Protein AF-A0A9R1WU92-F1 (afdb_monomer)

Solvent-accessible surface area (backbone atoms only — not comparable to full-atom values): 10753 Å² total; per-residue (Å²): 135,89,83,82,82,82,79,87,76,84,83,81,82,80,83,82,79,93,74,92,78,94,71,85,84,74,85,78,87,74,82,82,79,71,68,61,61,58,53,52,53,55,54,57,50,54,62,57,56,71,70,64,84,64,95,74,71,58,60,62,73,75,58,29,66,67,54,46,39,58,57,50,54,77,48,55,70,68,60,34,56,55,38,46,72,74,38,77,70,46,22,63,49,55,58,35,45,74,50,29,47,54,52,39,50,64,68,48,70,84,45,95,70,80,64,68,74,76,73,49,86,87,65,54,32,55,56,47,43,52,50,54,54,56,55,71,67,55,92,73,88,53,73,63,67,64,68,75,54,88,86,82,85,82,81,74,82,77,81,81,126

pLDDT: mean 72.83, std 19.93, range [33.97, 95.88]

Organism: Lactuca sativa (NCBI:txid4236)

Radius of gyration: 28.79 Å; Cα contacts (8 Å, |Δi|>4): 58; chains: 1; bounding box: 78×50×80 Å

Foldseek 3Di:
DDDDDDDDDDDPDDDDDDDDDDDDDDDDPPPDDPPPVVVVVVVVVVVVVVVPDDPDDDVCVVVPQPVLLVVLLPDAPVVLVVQCPPDPSSVVNSQDLVSLVVNVCVLCVPDPDDDCVCVDPPDRSVRSVVVSVVVVPDPDDDPCNVVVDDDDDDDDPPPDD

Sequence (161 aa):
MRQNRKQSIVNYGYEPSADEDDGSYEKSETERAVPVEIFRRRNRKKRRLKKNGCNLQDPLVVCGGDIMLMILSFLDAHSVASSLVVSCRWRRVACSDSIWSEKIKELWADKAHLPRFAQVEGLSKLSAYTLSIQDGKRSRILKEDLWDHVWEFHFKEARVF

Structure (mmCIF, N/CA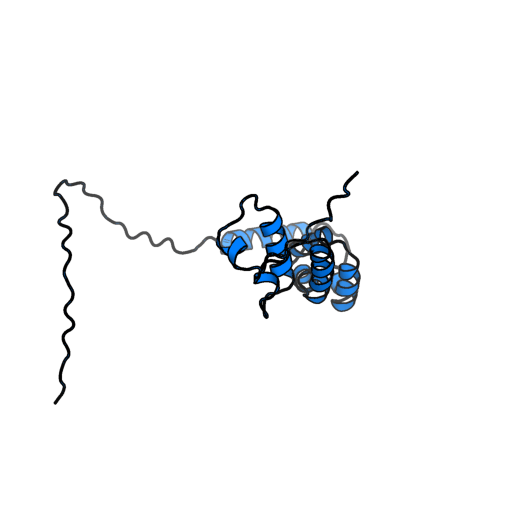/C/O backbone):
data_AF-A0A9R1WU92-F1
#
_entry.id   AF-A0A9R1WU92-F1
#
loop_
_atom_site.group_PDB
_atom_site.id
_atom_site.type_symbol
_atom_site.label_atom_id
_atom_site.label_alt_id
_atom_site.label_comp_id
_atom_site.label_asym_id
_atom_site.label_entity_id
_atom_site.label_seq_id
_atom_site.pdbx_PDB_ins_code
_atom_site.Cartn_x
_atom_site.Cartn_y
_atom_site.Cartn_z
_atom_site.occupancy
_atom_site.B_iso_or_equiv
_atom_site.auth_seq_id
_atom_site.auth_comp_id
_atom_site.auth_asym_id
_atom_site.auth_atom_id
_atom_site.pdbx_PDB_model_num
ATOM 1 N N . MET A 1 1 ? -55.076 -27.275 -18.977 1.00 38.75 1 MET A N 1
ATOM 2 C CA . MET A 1 1 ? -55.734 -25.952 -18.903 1.00 38.75 1 MET A CA 1
ATOM 3 C C . MET A 1 1 ? -54.766 -24.966 -18.262 1.00 38.75 1 MET A C 1
ATOM 5 O O . MET A 1 1 ? -54.383 -25.172 -17.121 1.00 38.75 1 MET A O 1
ATOM 9 N N . ARG A 1 2 ? -54.275 -23.978 -19.022 1.00 42.06 2 ARG A N 1
ATOM 10 C CA . ARG A 1 2 ? -53.289 -22.984 -18.563 1.00 42.06 2 ARG A CA 1
ATOM 11 C C . ARG A 1 2 ? -54.019 -21.838 -17.860 1.00 42.06 2 ARG A C 1
ATOM 13 O O . ARG A 1 2 ? -54.770 -21.116 -18.505 1.00 42.06 2 ARG A O 1
ATOM 20 N N . GLN A 1 3 ? -53.819 -21.689 -16.554 1.00 47.31 3 GLN A N 1
ATOM 21 C CA . GLN A 1 3 ? -54.330 -20.549 -15.796 1.00 47.31 3 GLN A CA 1
ATOM 22 C C . GLN A 1 3 ? -53.295 -19.418 -15.832 1.00 47.31 3 GLN A C 1
ATOM 24 O O . GLN A 1 3 ? -52.225 -19.513 -15.235 1.00 47.31 3 GLN A O 1
ATOM 29 N N . ASN A 1 4 ? -53.615 -18.360 -16.577 1.00 37.47 4 ASN A N 1
ATOM 30 C CA . ASN A 1 4 ? -52.835 -17.127 -16.651 1.00 37.47 4 ASN A CA 1
ATOM 31 C C . ASN A 1 4 ? -53.101 -16.273 -15.404 1.00 37.47 4 ASN A C 1
ATOM 33 O O . ASN A 1 4 ? -54.211 -15.775 -15.210 1.00 37.47 4 ASN A O 1
ATOM 37 N N . ARG A 1 5 ? -52.075 -16.071 -14.573 1.00 44.38 5 ARG A N 1
ATOM 38 C CA . ARG A 1 5 ? -52.123 -15.185 -13.406 1.00 44.38 5 ARG A CA 1
ATOM 39 C C . ARG A 1 5 ? -51.804 -13.756 -13.867 1.00 44.38 5 ARG A C 1
ATOM 41 O O . ARG A 1 5 ? -50.651 -13.432 -14.126 1.00 44.38 5 ARG A O 1
ATOM 48 N N . LYS A 1 6 ? -52.836 -12.920 -14.019 1.00 47.62 6 LYS A N 1
ATOM 49 C CA . LYS A 1 6 ? -52.696 -11.480 -14.296 1.00 47.62 6 LYS A CA 1
ATOM 50 C C . LYS A 1 6 ? -52.153 -10.794 -13.039 1.00 47.62 6 LYS A C 1
ATOM 52 O O . LYS A 1 6 ? -52.804 -10.843 -11.999 1.00 47.62 6 LYS A O 1
ATOM 57 N N . GLN A 1 7 ? -50.968 -10.194 -13.117 1.00 46.12 7 GLN A N 1
ATOM 58 C CA . GLN A 1 7 ? -50.459 -9.313 -12.067 1.00 46.12 7 GLN A CA 1
ATOM 59 C C . GLN A 1 7 ? -51.004 -7.900 -12.304 1.00 46.12 7 GLN A C 1
ATOM 61 O O . GLN A 1 7 ? -50.903 -7.359 -13.402 1.00 46.12 7 GLN A O 1
ATOM 66 N N . SER A 1 8 ? -51.645 -7.358 -11.272 1.00 42.28 8 SER A N 1
ATOM 67 C CA . SER A 1 8 ? -52.142 -5.987 -11.182 1.00 42.28 8 SER A CA 1
ATOM 68 C C . SER A 1 8 ? -50.950 -5.045 -11.007 1.00 42.28 8 SER A C 1
ATOM 70 O O . SER A 1 8 ? -50.194 -5.178 -10.048 1.00 42.28 8 SER A O 1
ATOM 72 N N . ILE A 1 9 ? -50.774 -4.118 -11.949 1.00 41.12 9 ILE A N 1
ATOM 73 C CA . ILE A 1 9 ? -49.832 -3.005 -11.831 1.00 41.12 9 ILE A CA 1
ATOM 74 C C . ILE A 1 9 ? -50.661 -1.778 -11.462 1.00 41.12 9 ILE A C 1
ATOM 76 O O . ILE A 1 9 ? -51.581 -1.392 -12.183 1.00 41.12 9 ILE A O 1
ATOM 80 N N . VAL A 1 10 ? -50.365 -1.215 -10.295 1.00 40.69 10 VAL A N 1
ATOM 81 C CA . VAL A 1 10 ? -50.926 0.044 -9.808 1.00 40.69 10 VAL A CA 1
ATOM 82 C C . VAL A 1 10 ? -50.322 1.177 -10.641 1.00 40.69 10 VAL A C 1
ATOM 84 O O . VAL A 1 10 ? -49.117 1.413 -10.586 1.00 40.69 10 VAL A O 1
ATOM 87 N N . ASN A 1 11 ? -51.159 1.849 -11.433 1.00 37.84 11 ASN A N 1
ATOM 88 C CA . ASN A 1 11 ? -50.812 3.060 -12.176 1.00 37.84 11 ASN A CA 1
ATOM 89 C C . ASN A 1 11 ? -50.772 4.252 -11.209 1.00 37.84 11 ASN A C 1
ATOM 91 O O . ASN A 1 11 ? -51.821 4.759 -10.817 1.00 37.84 11 ASN A O 1
ATOM 95 N N . TYR A 1 12 ? -49.576 4.715 -10.851 1.00 38.53 12 TYR A N 1
ATOM 96 C CA . TYR A 1 12 ? -49.395 6.073 -10.343 1.00 38.53 12 TYR A CA 1
ATOM 97 C C . TYR A 1 12 ? -49.190 6.999 -11.541 1.00 38.53 12 TYR A C 1
ATOM 99 O O . TYR A 1 12 ? -48.126 7.014 -12.157 1.00 38.53 12 TYR A O 1
ATOM 107 N N . GLY A 1 13 ? -50.259 7.710 -11.899 1.00 37.25 13 GLY A N 1
ATOM 108 C CA . GLY A 1 13 ? -50.247 8.749 -12.917 1.00 37.25 13 GLY A CA 1
ATOM 109 C C . GLY A 1 13 ? -49.470 9.966 -12.431 1.00 37.25 13 GLY A C 1
ATOM 110 O O . GLY A 1 13 ? -49.795 10.550 -11.400 1.00 37.25 13 GLY A O 1
ATOM 111 N N . TYR A 1 14 ? -48.447 10.339 -13.189 1.00 42.06 14 TYR A N 1
ATOM 112 C CA . TYR A 1 14 ? -47.929 11.696 -13.211 1.00 42.06 14 TYR A CA 1
ATOM 113 C C . TYR A 1 14 ? -48.447 12.311 -14.510 1.00 42.06 14 TYR A C 1
ATOM 115 O O . TYR A 1 14 ? -48.050 11.865 -15.585 1.00 42.06 14 TYR A O 1
ATOM 123 N N . GLU A 1 15 ? -49.391 13.247 -14.411 1.00 49.78 15 GLU A N 1
ATOM 124 C CA . GLU A 1 15 ? -49.850 14.059 -15.541 1.00 49.78 15 GLU A CA 1
ATOM 125 C C . GLU A 1 15 ? -48.842 15.196 -15.772 1.00 49.78 15 GLU A C 1
ATOM 127 O O . GLU A 1 15 ? -48.637 16.013 -14.870 1.00 49.78 15 GLU A O 1
ATOM 132 N N . PRO A 1 16 ? -48.177 15.265 -16.939 1.00 43.28 16 PRO A N 1
ATOM 133 C CA . PRO A 1 16 ? -47.292 16.377 -17.262 1.00 43.28 16 PRO A CA 1
ATOM 134 C C . PRO A 1 16 ? -48.097 17.628 -17.635 1.00 43.28 16 PRO A C 1
ATOM 136 O O . PRO A 1 16 ? -48.953 17.587 -18.518 1.00 43.28 16 PRO A O 1
ATOM 139 N N . SER A 1 17 ? -47.797 18.735 -16.952 1.00 47.53 17 SER A N 1
ATOM 140 C CA . SER A 1 17 ? -48.286 20.082 -17.262 1.00 47.53 17 SER A CA 1
ATOM 141 C C . SER A 1 17 ? -47.915 20.468 -18.693 1.00 47.53 17 SER A C 1
ATOM 143 O O . SER A 1 17 ? -46.762 20.318 -19.098 1.00 47.53 17 SER A O 1
ATOM 145 N N . ALA A 1 18 ? -48.901 20.957 -19.440 1.00 53.19 18 ALA A N 1
ATOM 146 C CA . ALA A 1 18 ? -48.745 21.461 -20.792 1.00 53.19 18 ALA A CA 1
ATOM 147 C C . ALA A 1 18 ? -48.109 22.854 -20.757 1.00 53.19 18 ALA A C 1
ATOM 149 O O . ALA A 1 18 ? -48.820 23.835 -20.598 1.00 53.19 18 ALA A O 1
ATOM 150 N N . ASP A 1 19 ? -46.790 22.914 -20.912 1.00 50.84 19 ASP A N 1
ATOM 151 C CA . ASP A 1 19 ? -46.090 24.086 -21.429 1.00 50.84 19 ASP A CA 1
ATOM 152 C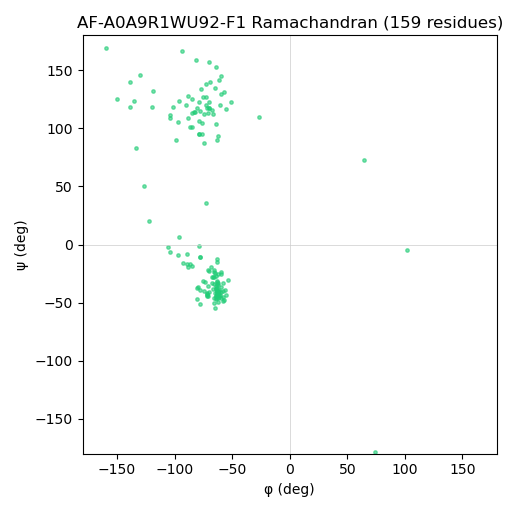 C . ASP A 1 19 ? -45.000 23.578 -22.382 1.00 50.84 19 ASP A C 1
ATOM 154 O O . ASP A 1 19 ? -44.147 22.765 -22.021 1.00 50.84 19 ASP A O 1
ATOM 158 N N . GLU A 1 20 ? -45.126 23.980 -23.640 1.00 50.53 20 GLU A N 1
ATOM 159 C CA . GLU A 1 20 ? -44.333 23.535 -24.781 1.00 50.53 20 GLU A CA 1
ATOM 160 C C . GLU A 1 20 ? -42.904 24.099 -24.745 1.00 50.53 20 GLU A C 1
ATOM 162 O O . GLU A 1 20 ? -42.718 25.291 -24.510 1.00 50.53 20 GLU A O 1
ATOM 167 N N . ASP A 1 21 ? -41.908 23.272 -25.077 1.00 40.91 21 ASP A N 1
ATOM 168 C CA . ASP A 1 21 ? -40.792 23.720 -25.919 1.00 40.91 21 ASP A CA 1
ATOM 169 C C . ASP A 1 21 ? -40.240 22.537 -26.735 1.00 40.91 21 ASP A C 1
ATOM 171 O O . ASP A 1 21 ? -39.924 21.464 -26.209 1.00 40.91 21 ASP A O 1
ATOM 175 N N . ASP A 1 22 ? -40.204 22.737 -28.047 1.00 51.00 22 ASP A N 1
ATOM 176 C CA . ASP A 1 22 ? -39.849 21.781 -29.091 1.00 51.00 22 ASP A CA 1
ATOM 177 C C . ASP A 1 22 ? -38.324 21.631 -29.172 1.00 51.00 22 ASP A C 1
ATOM 179 O O . ASP A 1 22 ? -37.603 22.507 -29.649 1.00 51.00 22 ASP A O 1
ATOM 183 N N . GLY A 1 23 ? -37.821 20.495 -28.691 1.00 36.03 23 GLY A N 1
ATOM 184 C CA . GLY A 1 23 ? -36.413 20.129 -28.761 1.00 36.03 23 GLY A CA 1
ATOM 185 C C . GLY A 1 23 ? -36.246 18.691 -29.229 1.00 36.03 23 GLY A C 1
ATOM 186 O O . GLY A 1 23 ? -36.093 17.786 -28.411 1.00 36.03 23 GLY A O 1
ATOM 187 N N . SER A 1 24 ? -36.280 18.492 -30.548 1.00 36.78 24 SER A N 1
ATOM 188 C CA . SER A 1 24 ? -35.854 17.285 -31.273 1.00 36.78 24 SER A CA 1
ATOM 189 C C . SER A 1 24 ? -34.774 16.477 -30.530 1.00 36.78 24 SER A C 1
ATOM 191 O O . SER A 1 24 ? -33.615 16.888 -30.418 1.00 36.78 24 SER A O 1
ATOM 193 N N . TYR A 1 25 ? -35.155 15.300 -30.026 1.00 40.19 25 TYR A N 1
ATOM 194 C CA . TYR A 1 25 ? -34.241 14.345 -29.405 1.00 40.19 25 TYR A CA 1
ATOM 195 C C . TYR A 1 25 ? -33.414 13.644 -30.491 1.00 40.19 25 TYR A C 1
ATOM 197 O O . TYR A 1 25 ? -33.772 12.572 -30.985 1.00 40.19 25 TYR A O 1
ATOM 205 N N . GLU A 1 26 ? -32.284 14.243 -30.869 1.00 40.50 26 GLU A N 1
ATOM 206 C CA . GLU A 1 26 ? -31.247 13.523 -31.600 1.00 40.50 26 GLU A CA 1
ATOM 207 C C . GLU A 1 26 ? -30.569 12.504 -30.676 1.00 40.50 26 GLU A C 1
ATOM 209 O O . GLU A 1 26 ? -29.916 12.821 -29.677 1.00 40.50 26 GLU A O 1
ATOM 214 N N . LYS A 1 27 ? -30.720 11.235 -31.051 1.00 41.72 27 LYS A N 1
ATOM 215 C CA . LYS A 1 27 ? -30.038 10.080 -30.474 1.00 41.72 27 LYS A CA 1
ATOM 216 C C . LYS A 1 27 ? -28.525 10.211 -30.692 1.00 41.72 27 LYS A C 1
ATOM 218 O O . LYS A 1 27 ? -28.000 9.783 -31.716 1.00 41.72 27 LYS A O 1
ATOM 223 N N . SER A 1 28 ? -27.811 10.780 -29.725 1.00 33.97 28 SER A N 1
ATOM 224 C CA . SER A 1 28 ? -26.348 10.827 -29.749 1.00 33.97 28 SER A CA 1
ATOM 225 C C . SER A 1 28 ? -25.752 9.483 -29.314 1.00 33.97 28 SER A C 1
ATOM 227 O O . SER A 1 28 ? -25.548 9.187 -28.137 1.00 33.97 28 SER A O 1
ATOM 229 N N . GLU A 1 29 ? -25.432 8.653 -30.306 1.00 42.22 29 GLU A N 1
ATOM 230 C CA . GLU A 1 29 ? -24.464 7.565 -30.177 1.00 42.22 29 GLU A CA 1
ATOM 231 C C . GLU A 1 29 ? -23.080 8.154 -29.867 1.00 42.22 29 GLU A C 1
ATOM 233 O O . GLU A 1 29 ? -22.292 8.464 -30.755 1.00 42.22 29 GLU A O 1
ATOM 238 N N . THR A 1 30 ? -22.757 8.330 -28.589 1.00 37.78 30 THR A N 1
ATOM 239 C CA . THR A 1 30 ? -21.379 8.604 -28.152 1.00 37.78 30 THR A CA 1
ATOM 240 C C . THR A 1 30 ? -20.954 7.617 -27.075 1.00 37.78 30 THR A C 1
ATOM 242 O O . THR A 1 30 ? -20.389 7.954 -26.037 1.00 37.78 30 THR A O 1
ATOM 245 N N . GLU A 1 31 ? -21.167 6.332 -27.356 1.00 40.72 31 GLU A N 1
ATOM 246 C CA . GLU A 1 31 ? -20.415 5.287 -26.680 1.00 40.72 31 GLU A CA 1
ATOM 247 C C . GLU A 1 31 ? -18.975 5.226 -27.227 1.00 40.72 31 GLU A C 1
ATOM 249 O O . GLU A 1 31 ? -18.706 4.785 -28.338 1.00 40.72 31 GLU A O 1
ATOM 254 N N . ARG A 1 32 ? -18.028 5.603 -26.360 1.00 49.28 32 ARG A N 1
ATOM 255 C CA . ARG A 1 32 ? -16.728 4.924 -26.177 1.00 49.28 32 ARG A CA 1
ATOM 256 C C . ARG A 1 32 ? -15.742 4.935 -27.363 1.00 49.28 32 ARG A C 1
ATOM 258 O O . ARG A 1 32 ? -15.378 3.888 -27.886 1.00 49.28 32 ARG A O 1
ATOM 265 N N . ALA A 1 33 ? -15.126 6.084 -27.650 1.00 46.59 33 ALA A N 1
ATOM 266 C CA . ALA A 1 33 ? -13.938 6.155 -28.527 1.00 46.59 33 ALA A CA 1
ATOM 267 C C . ALA A 1 33 ? -12.684 6.786 -27.879 1.00 46.59 33 ALA A C 1
ATOM 269 O O . ALA A 1 33 ? -11.758 7.199 -28.570 1.00 46.59 33 ALA A O 1
ATOM 270 N N . VAL A 1 34 ? -12.598 6.846 -26.547 1.00 51.03 34 VAL A N 1
ATOM 271 C CA . VAL A 1 34 ? -11.476 7.504 -25.837 1.00 51.03 34 VAL A CA 1
ATOM 272 C C . VAL A 1 34 ? -10.247 6.609 -25.506 1.00 51.03 34 VAL A C 1
ATOM 274 O O . VAL A 1 34 ? -9.164 7.159 -25.297 1.00 51.03 34 VAL A O 1
ATOM 277 N N . PRO A 1 35 ? -10.272 5.253 -25.529 1.00 54.72 35 PRO A N 1
ATOM 278 C CA . PRO A 1 35 ? -9.066 4.475 -25.183 1.00 54.72 35 PRO A CA 1
ATOM 279 C C . PRO A 1 35 ? -7.970 4.443 -26.268 1.00 54.72 35 PRO A C 1
ATOM 281 O O . PRO A 1 35 ? -6.780 4.349 -25.957 1.00 54.72 35 PRO A O 1
ATOM 284 N N . VAL A 1 36 ? -8.340 4.504 -27.552 1.00 56.66 36 VAL A N 1
ATOM 285 C CA . VAL A 1 36 ? -7.432 4.154 -28.667 1.00 56.66 36 VAL A CA 1
ATOM 286 C C . VAL A 1 36 ? -6.428 5.270 -28.981 1.00 56.66 36 VAL A C 1
ATOM 288 O O . VAL A 1 36 ? -5.246 5.003 -29.215 1.00 56.66 36 VAL A O 1
ATOM 291 N N . GLU A 1 37 ? -6.867 6.526 -28.929 1.00 52.00 37 GLU A N 1
ATOM 292 C CA . GLU A 1 37 ? -6.044 7.730 -29.130 1.00 52.00 37 GLU A CA 1
ATOM 293 C C . GLU A 1 37 ? -4.909 7.834 -28.093 1.00 52.00 37 GLU A C 1
ATOM 295 O O . GLU A 1 37 ? -3.743 8.073 -28.438 1.00 52.00 37 GLU A O 1
ATOM 300 N N . ILE A 1 38 ? -5.223 7.559 -26.821 1.00 57.97 38 ILE A N 1
ATOM 301 C CA . ILE A 1 38 ? -4.261 7.573 -25.708 1.00 57.97 38 ILE A CA 1
ATOM 302 C C . ILE A 1 38 ? -3.197 6.485 -25.914 1.00 57.97 38 ILE A C 1
ATOM 304 O O . ILE A 1 38 ? -1.995 6.748 -25.782 1.00 57.97 38 ILE A O 1
ATOM 308 N N . PHE A 1 39 ? -3.610 5.276 -26.307 1.00 50.34 39 PHE A N 1
ATOM 309 C CA . PHE A 1 39 ? -2.694 4.175 -26.620 1.00 50.34 39 PHE A CA 1
ATOM 310 C C . PHE A 1 39 ? -1.783 4.488 -27.819 1.00 50.34 39 PHE A C 1
ATOM 312 O O . PHE A 1 39 ? -0.568 4.258 -27.754 1.00 50.34 39 PHE A O 1
ATOM 319 N N . ARG A 1 40 ? -2.329 5.073 -28.895 1.00 57.34 40 ARG A N 1
ATOM 320 C CA . ARG A 1 40 ? -1.564 5.462 -30.095 1.00 57.34 40 ARG A CA 1
ATOM 321 C C . ARG A 1 40 ? -0.505 6.525 -29.784 1.00 57.34 40 ARG A C 1
ATOM 323 O O . ARG A 1 40 ? 0.646 6.381 -30.214 1.00 57.34 40 ARG A O 1
ATOM 330 N N . ARG A 1 41 ? -0.832 7.544 -28.977 1.00 57.62 41 ARG A N 1
ATOM 331 C CA . ARG A 1 41 ? 0.137 8.561 -28.510 1.00 57.62 41 ARG A CA 1
ATOM 332 C C . ARG A 1 41 ? 1.261 7.946 -27.666 1.00 57.62 41 ARG A C 1
ATOM 334 O O . ARG A 1 41 ? 2.431 8.294 -27.855 1.00 57.62 41 ARG A O 1
ATOM 341 N N . ARG A 1 42 ? 0.939 6.978 -26.799 1.00 56.00 42 ARG A N 1
ATOM 342 C CA . ARG A 1 42 ? 1.909 6.263 -25.946 1.00 56.00 42 ARG A CA 1
ATOM 343 C C . ARG A 1 42 ? 2.933 5.468 -26.769 1.00 56.00 42 ARG A C 1
ATOM 345 O O . ARG A 1 42 ? 4.129 5.508 -26.472 1.00 56.00 42 ARG A O 1
ATOM 352 N N . ASN A 1 43 ? 2.495 4.826 -27.854 1.0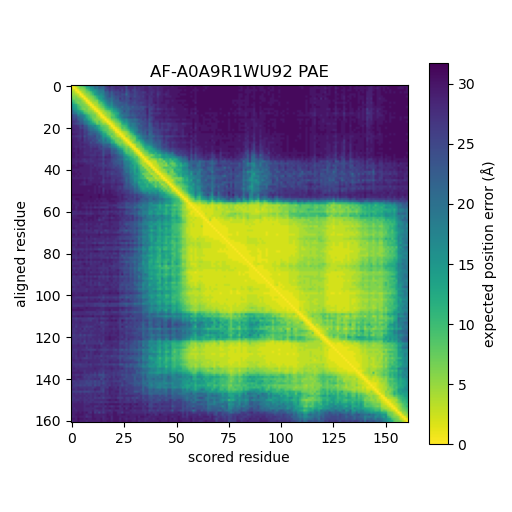0 55.78 43 ASN A N 1
ATOM 353 C CA . ASN A 1 43 ? 3.374 4.080 -28.762 1.00 55.78 43 ASN A CA 1
ATOM 354 C C . ASN A 1 43 ? 4.281 4.988 -29.611 1.00 55.78 43 ASN A C 1
ATOM 356 O O . ASN A 1 43 ? 5.448 4.656 -29.834 1.00 55.78 43 ASN A O 1
ATOM 360 N N . ARG A 1 44 ? 3.798 6.165 -30.031 1.00 57.34 44 ARG A N 1
ATOM 361 C CA . ARG A 1 44 ? 4.607 7.150 -30.776 1.00 57.34 44 ARG A CA 1
ATOM 362 C C . ARG A 1 44 ? 5.772 7.693 -29.936 1.00 57.34 44 ARG A C 1
ATOM 364 O O . ARG A 1 44 ? 6.876 7.835 -30.455 1.00 57.34 44 ARG A O 1
ATOM 371 N N . LYS A 1 45 ? 5.564 7.926 -28.633 1.00 56.41 45 LYS A N 1
ATOM 372 C CA . LYS A 1 45 ? 6.609 8.387 -27.694 1.00 56.41 45 LYS A CA 1
ATOM 373 C C . LYS A 1 45 ? 7.662 7.304 -27.407 1.00 56.41 45 LYS A C 1
ATOM 375 O O . LYS A 1 45 ? 8.853 7.602 -27.437 1.00 56.41 45 LYS A O 1
ATOM 380 N N . LYS A 1 46 ? 7.245 6.037 -27.247 1.00 54.97 46 LYS A N 1
ATOM 381 C CA . LYS A 1 46 ? 8.156 4.880 -27.098 1.00 54.97 46 LYS A CA 1
ATOM 382 C C . LYS A 1 46 ? 9.120 4.723 -28.280 1.00 54.97 46 LYS A C 1
ATOM 384 O O . LYS A 1 46 ? 10.298 4.452 -28.074 1.00 54.97 46 LYS A O 1
ATOM 389 N N . ARG A 1 47 ? 8.645 4.942 -29.515 1.00 54.06 47 ARG A N 1
ATOM 390 C CA . ARG A 1 47 ? 9.495 4.894 -30.722 1.00 54.06 47 ARG A CA 1
ATOM 391 C C . ARG A 1 47 ? 10.537 6.018 -30.769 1.00 54.06 47 ARG A C 1
ATOM 393 O O . ARG A 1 47 ? 11.590 5.815 -31.358 1.00 54.06 47 ARG A O 1
ATOM 400 N N . ARG A 1 48 ? 10.268 7.175 -30.148 1.00 53.38 48 ARG A N 1
ATOM 401 C CA . ARG A 1 48 ? 11.213 8.308 -30.089 1.00 53.38 48 ARG A CA 1
ATOM 402 C C . ARG A 1 48 ? 12.289 8.119 -29.014 1.00 53.38 48 ARG A C 1
ATOM 404 O O . ARG A 1 48 ? 13.433 8.453 -29.279 1.00 53.38 48 ARG A O 1
ATOM 411 N N . LEU A 1 49 ? 11.959 7.522 -27.862 1.00 55.28 49 LEU A N 1
ATOM 412 C CA . LEU A 1 49 ? 12.948 7.218 -26.811 1.00 55.28 49 LEU A CA 1
ATOM 413 C C . LEU A 1 49 ? 13.954 6.136 -27.227 1.00 55.28 49 LEU A C 1
ATOM 415 O O . LEU A 1 49 ? 15.119 6.223 -26.866 1.00 55.28 49 LEU A O 1
ATOM 419 N N . LYS A 1 50 ? 13.536 5.161 -28.047 1.00 53.72 50 LYS A N 1
ATOM 420 C CA . LYS A 1 50 ? 14.415 4.087 -28.551 1.00 53.72 50 LYS A CA 1
ATOM 421 C C . LYS A 1 50 ? 15.570 4.595 -29.437 1.00 53.72 50 LYS A C 1
ATOM 423 O O . LYS A 1 50 ? 16.468 3.827 -29.753 1.00 53.72 50 LYS A O 1
ATOM 428 N N . LYS A 1 51 ? 15.529 5.863 -29.869 1.00 54.44 51 LYS A N 1
ATOM 429 C CA . LYS A 1 51 ? 16.537 6.483 -30.744 1.00 54.44 51 LYS A CA 1
ATOM 430 C C . LYS A 1 51 ? 17.721 7.082 -29.970 1.00 54.44 51 LYS A C 1
ATOM 432 O O . LYS A 1 51 ? 18.769 7.299 -30.567 1.00 54.44 51 LYS A O 1
ATOM 437 N N . ASN A 1 52 ? 17.582 7.292 -28.660 1.00 52.59 52 ASN A N 1
ATOM 438 C CA . ASN A 1 52 ? 18.660 7.781 -27.805 1.00 52.59 52 ASN A CA 1
ATOM 439 C C . ASN A 1 52 ? 19.270 6.568 -27.103 1.00 52.59 52 ASN A C 1
ATOM 441 O O . ASN A 1 52 ? 18.770 6.114 -26.078 1.00 52.59 52 ASN A O 1
ATOM 445 N N . GLY A 1 53 ? 20.277 5.984 -27.749 1.00 58.12 53 GLY A N 1
ATOM 446 C CA . GLY A 1 53 ? 20.941 4.771 -27.302 1.00 58.12 53 GLY A CA 1
ATOM 447 C C . GLY A 1 53 ? 21.473 4.900 -25.881 1.00 58.12 53 GLY A C 1
ATOM 448 O O . GLY A 1 53 ? 22.383 5.673 -25.604 1.00 58.12 53 GLY A O 1
ATOM 449 N N . CYS A 1 54 ? 20.930 4.080 -24.996 1.00 54.78 54 CYS A N 1
ATOM 450 C CA . CYS A 1 54 ? 21.624 3.633 -23.811 1.00 54.78 54 CYS A CA 1
ATOM 451 C C . CYS A 1 54 ? 21.366 2.127 -23.702 1.00 54.78 54 CYS A C 1
ATOM 453 O O . CYS A 1 54 ? 20.222 1.675 -23.719 1.00 54.78 54 CYS A O 1
ATOM 455 N N . ASN A 1 55 ? 22.433 1.330 -23.651 1.00 62.50 55 ASN 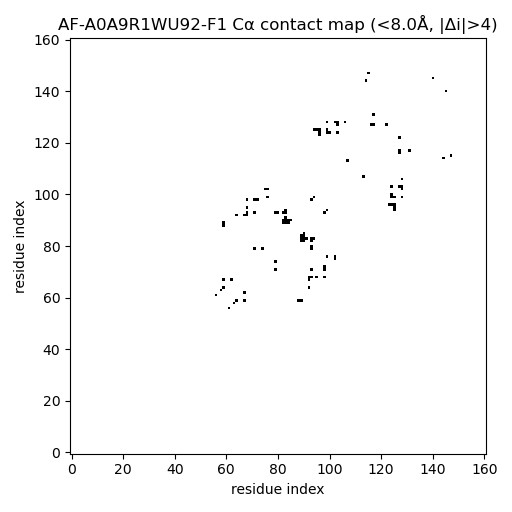A N 1
ATOM 456 C CA . ASN A 1 55 ? 22.369 -0.130 -23.507 1.00 62.50 55 ASN A CA 1
ATOM 457 C C . ASN A 1 55 ? 21.956 -0.542 -22.076 1.00 62.50 55 ASN A C 1
ATOM 459 O O . ASN A 1 55 ? 22.457 -1.524 -21.538 1.00 62.50 55 ASN A O 1
ATOM 463 N N . LEU A 1 56 ? 21.075 0.225 -21.431 1.00 72.81 56 LEU A N 1
ATOM 464 C CA . LEU A 1 56 ? 20.532 -0.088 -20.116 1.00 72.81 56 LEU A CA 1
ATOM 465 C C . LEU A 1 56 ? 19.440 -1.141 -20.309 1.00 72.81 56 LEU A C 1
ATOM 467 O O . LEU A 1 56 ? 18.299 -0.830 -20.655 1.00 72.81 56 LEU A O 1
ATOM 471 N N . GLN A 1 57 ? 19.824 -2.409 -20.156 1.00 82.56 57 GLN A N 1
ATOM 472 C CA . GLN A 1 57 ? 18.866 -3.507 -20.087 1.00 82.56 57 GLN A CA 1
ATOM 473 C C . GLN A 1 57 ? 17.946 -3.31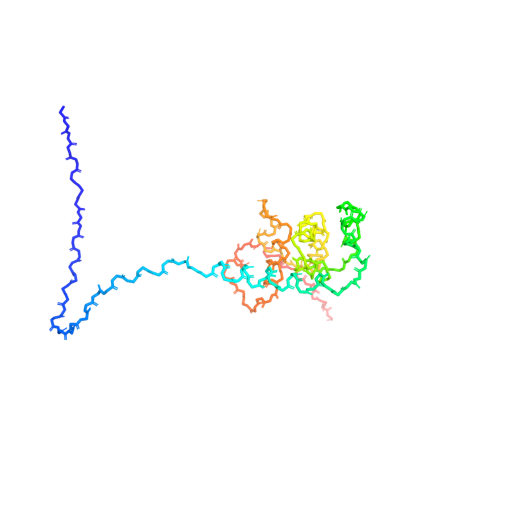5 -18.875 1.00 82.56 57 GLN A C 1
ATOM 475 O O . GLN A 1 57 ? 18.385 -2.878 -17.813 1.00 82.56 57 GLN A O 1
ATOM 480 N N . ASP A 1 58 ? 16.660 -3.639 -19.042 1.00 86.19 58 ASP A N 1
ATOM 481 C CA . ASP A 1 58 ? 15.693 -3.629 -17.941 1.00 86.19 58 ASP A CA 1
ATOM 482 C C . ASP A 1 58 ? 16.163 -4.636 -16.876 1.00 86.19 58 ASP A C 1
ATOM 484 O O . ASP A 1 58 ? 16.289 -5.822 -17.198 1.00 86.19 58 ASP A O 1
ATOM 488 N N . PRO A 1 59 ? 16.424 -4.214 -15.626 1.00 87.88 59 PRO A N 1
ATOM 489 C CA . PRO A 1 59 ? 16.914 -5.115 -14.585 1.00 87.88 59 PRO A CA 1
ATOM 490 C C . PRO A 1 59 ? 15.934 -6.258 -14.317 1.00 87.88 59 PRO A C 1
ATOM 492 O O . PRO A 1 59 ? 16.352 -7.351 -13.958 1.00 87.88 59 PRO A O 1
ATOM 495 N N . LEU A 1 60 ? 14.640 -6.071 -14.589 1.00 89.00 60 LEU A N 1
ATOM 496 C CA . LEU A 1 60 ? 13.645 -7.134 -14.459 1.00 89.00 60 LEU A CA 1
ATOM 497 C C . LEU A 1 60 ? 13.801 -8.223 -15.541 1.00 89.00 60 LEU A C 1
ATOM 499 O O . LEU A 1 60 ? 13.357 -9.354 -15.357 1.00 89.00 60 LEU A O 1
ATOM 503 N N . VAL A 1 61 ? 14.435 -7.906 -16.675 1.00 88.69 61 VAL A N 1
ATOM 504 C CA . VAL A 1 61 ? 14.823 -8.887 -17.704 1.00 88.69 61 VAL A CA 1
ATOM 505 C C . VAL A 1 61 ? 16.113 -9.607 -17.316 1.00 88.69 61 VAL A C 1
ATOM 507 O O . VAL A 1 61 ? 16.214 -10.803 -17.563 1.00 88.69 61 VAL A O 1
ATOM 510 N N . VAL A 1 62 ? 17.065 -8.901 -16.700 1.00 90.06 62 VAL A N 1
ATOM 511 C CA . VAL A 1 62 ? 18.381 -9.447 -16.326 1.00 90.06 62 VAL A CA 1
ATOM 512 C C . VAL A 1 62 ? 18.304 -10.316 -15.069 1.00 90.06 62 VAL A C 1
ATOM 514 O O . VAL A 1 62 ? 18.773 -11.448 -15.068 1.00 90.06 62 VAL A O 1
ATOM 517 N N . CYS A 1 63 ? 17.700 -9.796 -14.003 1.00 86.81 63 CYS A N 1
ATOM 518 C CA . CYS A 1 63 ? 17.603 -10.445 -12.696 1.00 86.81 63 CYS A CA 1
ATOM 519 C C . CYS A 1 63 ? 16.415 -11.418 -12.606 1.00 86.81 63 CYS A C 1
ATOM 521 O O . CYS A 1 63 ? 16.372 -12.271 -11.726 1.00 86.81 63 CYS A O 1
ATOM 523 N N . GLY A 1 64 ? 15.430 -11.299 -13.500 1.00 92.38 64 GLY A N 1
ATOM 524 C CA . GLY A 1 64 ? 14.202 -12.087 -13.432 1.00 92.38 64 GLY A CA 1
ATOM 525 C C . GLY A 1 64 ? 13.243 -11.632 -12.326 1.00 92.38 64 GLY A C 1
ATOM 526 O O . GLY A 1 64 ? 13.466 -10.641 -11.632 1.00 92.38 64 GLY A O 1
ATOM 527 N N . GLY A 1 65 ? 12.118 -12.342 -12.205 1.00 92.75 65 GLY A N 1
ATOM 528 C CA . GLY A 1 65 ? 11.027 -11.975 -11.297 1.00 92.75 65 GLY A CA 1
ATOM 529 C C . GLY A 1 65 ? 11.348 -12.203 -9.822 1.00 92.75 65 GLY A C 1
ATOM 530 O O . GLY A 1 65 ? 11.061 -11.330 -9.011 1.00 92.75 65 GLY A O 1
ATOM 531 N N . ASP A 1 66 ? 11.970 -13.333 -9.488 1.00 93.06 66 ASP A N 1
ATOM 532 C CA . ASP A 1 66 ? 12.179 -13.752 -8.095 1.00 93.06 66 ASP A CA 1
ATOM 533 C C . ASP A 1 66 ? 13.225 -12.890 -7.385 1.00 93.06 66 ASP A C 1
ATOM 535 O O . ASP A 1 66 ? 12.988 -12.398 -6.283 1.00 93.06 66 ASP A O 1
ATOM 539 N N . ILE A 1 67 ? 14.352 -12.615 -8.054 1.00 94.19 67 ILE A N 1
ATOM 540 C CA . ILE A 1 67 ? 15.378 -11.702 -7.531 1.00 94.19 67 ILE A CA 1
ATOM 541 C C . ILE A 1 67 ? 14.794 -10.297 -7.392 1.00 94.19 67 ILE A C 1
ATOM 543 O O . ILE A 1 67 ? 15.016 -9.631 -6.385 1.00 94.19 67 ILE A O 1
ATOM 547 N N . MET A 1 68 ? 14.003 -9.848 -8.371 1.00 94.06 68 MET A N 1
ATOM 548 C CA . MET A 1 68 ? 13.349 -8.547 -8.286 1.00 94.06 68 MET A CA 1
ATOM 549 C C . MET A 1 68 ? 12.357 -8.479 -7.119 1.00 94.06 68 MET A C 1
ATOM 551 O O . MET A 1 68 ? 12.298 -7.466 -6.431 1.00 94.06 68 MET A O 1
ATOM 555 N N . LEU A 1 69 ? 11.600 -9.549 -6.870 1.00 94.12 69 LEU A N 1
ATOM 556 C CA . LEU A 1 69 ? 10.687 -9.648 -5.732 1.00 94.12 69 LEU A CA 1
ATOM 557 C C . LEU A 1 69 ? 11.452 -9.546 -4.409 1.00 94.12 69 LEU A C 1
ATOM 559 O O . LEU A 1 69 ? 11.046 -8.772 -3.547 1.00 94.12 69 LEU A O 1
ATOM 563 N N . MET A 1 70 ? 12.578 -10.254 -4.290 1.00 94.44 70 MET A N 1
ATOM 564 C CA . MET A 1 70 ? 13.474 -10.177 -3.134 1.00 94.44 70 MET A CA 1
ATOM 565 C C . MET A 1 70 ? 14.056 -8.769 -2.944 1.00 94.44 70 MET A C 1
ATOM 567 O O . MET A 1 70 ? 14.134 -8.279 -1.826 1.00 94.44 70 MET A O 1
ATOM 571 N N . ILE A 1 71 ? 14.442 -8.076 -4.019 1.00 94.50 71 ILE A N 1
ATOM 572 C CA . ILE A 1 71 ? 14.914 -6.685 -3.921 1.00 94.50 71 ILE A CA 1
ATOM 573 C C . ILE A 1 71 ? 13.784 -5.776 -3.422 1.00 94.50 71 ILE A C 1
ATOM 575 O O . ILE A 1 71 ? 13.992 -4.966 -2.521 1.00 94.50 71 ILE A O 1
ATOM 579 N N . LEU A 1 72 ? 12.582 -5.914 -3.989 1.00 94.44 72 LEU A N 1
ATOM 580 C CA . LEU A 1 72 ? 11.435 -5.081 -3.631 1.00 94.44 72 LEU A CA 1
ATOM 581 C C . LEU A 1 72 ? 10.927 -5.339 -2.205 1.00 94.44 72 LEU A C 1
ATOM 583 O O . LEU A 1 72 ? 10.389 -4.410 -1.608 1.00 94.44 72 LEU A O 1
ATOM 587 N N . SER A 1 73 ? 11.099 -6.537 -1.636 1.00 93.88 73 SER A N 1
ATOM 588 C CA . SER A 1 73 ? 10.696 -6.805 -0.246 1.00 93.88 73 SER A CA 1
ATOM 589 C C . SER A 1 73 ? 11.507 -6.005 0.777 1.00 93.88 73 SER A C 1
ATOM 591 O O . SER A 1 73 ? 10.974 -5.648 1.824 1.00 93.88 73 SER A O 1
ATOM 593 N N . PHE A 1 74 ? 12.757 -5.647 0.463 1.00 93.81 74 PHE A N 1
ATOM 594 C CA . PHE A 1 74 ? 13.589 -4.801 1.330 1.00 93.81 74 PHE A CA 1
ATOM 595 C C . PHE A 1 74 ? 13.249 -3.308 1.262 1.00 93.81 74 PHE A C 1
ATOM 597 O O . PHE A 1 74 ? 13.744 -2.530 2.075 1.00 93.81 74 PHE A O 1
ATOM 604 N N . LEU A 1 75 ? 12.428 -2.884 0.300 1.00 94.62 75 LEU A N 1
ATOM 605 C CA . LEU A 1 75 ? 12.062 -1.480 0.152 1.00 94.62 75 LEU A CA 1
ATOM 606 C C . LEU A 1 75 ? 10.938 -1.080 1.112 1.00 94.62 75 LEU A C 1
ATOM 608 O O . LEU A 1 75 ? 10.152 -1.900 1.591 1.00 94.62 75 LEU A O 1
ATOM 612 N N . ASP A 1 76 ? 10.835 0.219 1.365 1.00 94.25 76 ASP A N 1
ATOM 613 C CA . ASP A 1 76 ? 9.709 0.824 2.062 1.00 94.25 76 ASP A CA 1
ATOM 614 C C . ASP A 1 76 ? 8.438 0.803 1.196 1.00 94.25 76 ASP A C 1
ATOM 616 O O . ASP A 1 76 ? 8.480 0.754 -0.038 1.00 94.25 76 ASP A O 1
ATOM 620 N N . ALA A 1 77 ? 7.273 0.874 1.845 1.00 93.69 77 ALA A N 1
ATOM 621 C CA . ALA A 1 77 ? 5.985 0.779 1.160 1.00 93.69 77 ALA A CA 1
ATOM 622 C C . ALA A 1 77 ? 5.795 1.857 0.074 1.00 93.69 77 ALA A C 1
ATOM 624 O O . ALA A 1 77 ? 5.178 1.591 -0.960 1.00 93.69 77 ALA A O 1
ATOM 625 N N . HIS A 1 78 ? 6.352 3.058 0.265 1.00 93.75 78 HIS A N 1
ATOM 626 C CA . HIS A 1 78 ? 6.245 4.146 -0.705 1.00 93.75 78 HIS A CA 1
ATOM 627 C C . HIS A 1 78 ? 7.093 3.880 -1.964 1.00 93.75 78 HIS A C 1
ATOM 629 O O . HIS A 1 78 ? 6.613 4.074 -3.089 1.00 93.75 78 HIS A O 1
ATOM 635 N N . SER A 1 79 ? 8.314 3.361 -1.816 1.00 95.88 79 SER A N 1
ATOM 636 C CA . SER A 1 79 ? 9.146 2.947 -2.959 1.00 95.88 79 SER A CA 1
ATOM 637 C C . SER A 1 79 ? 8.564 1.748 -3.716 1.00 95.88 79 SER A C 1
ATOM 639 O O . SER A 1 79 ? 8.575 1.723 -4.955 1.00 95.88 79 SER A O 1
ATOM 641 N N . VAL A 1 80 ? 7.974 0.779 -3.008 1.00 95.69 80 VAL A N 1
ATOM 642 C CA . VAL A 1 80 ? 7.245 -0.335 -3.644 1.00 95.69 80 VAL A CA 1
ATOM 643 C C . VAL A 1 80 ? 6.027 0.189 -4.411 1.00 95.69 80 VAL A C 1
ATOM 645 O O . VAL A 1 80 ? 5.820 -0.183 -5.569 1.00 95.69 80 VAL A O 1
ATOM 648 N N . ALA A 1 81 ? 5.255 1.112 -3.829 1.00 94.75 81 ALA A N 1
ATOM 649 C CA . ALA A 1 81 ? 4.120 1.738 -4.507 1.00 94.75 81 ALA A CA 1
ATOM 650 C C . ALA A 1 81 ? 4.549 2.486 -5.780 1.00 94.75 81 ALA A C 1
ATOM 652 O O . ALA A 1 81 ? 3.905 2.367 -6.824 1.00 94.75 81 ALA A O 1
ATOM 653 N N . SER A 1 82 ? 5.677 3.196 -5.732 1.00 95.69 82 SER A N 1
ATOM 654 C CA . SER A 1 82 ? 6.246 3.883 -6.898 1.00 95.69 82 SER A CA 1
ATOM 655 C C . SER A 1 82 ? 6.631 2.902 -8.015 1.00 95.69 82 SER A C 1
ATOM 657 O O . SER A 1 82 ? 6.448 3.187 -9.201 1.00 95.69 82 SER A O 1
ATOM 659 N N . SER A 1 83 ? 7.064 1.689 -7.664 1.00 94.88 83 SER A N 1
ATOM 660 C CA . SER A 1 83 ? 7.393 0.632 -8.630 1.00 94.88 83 SER A CA 1
ATOM 661 C C . SER A 1 83 ? 6.172 0.128 -9.426 1.00 94.88 83 SER A C 1
ATOM 663 O O . SER A 1 83 ? 6.316 -0.327 -10.565 1.00 94.88 83 SER A O 1
ATOM 665 N N . LEU A 1 84 ? 4.947 0.287 -8.902 1.00 94.44 84 LEU A N 1
ATOM 666 C CA . LEU A 1 84 ? 3.694 -0.101 -9.575 1.00 94.44 84 LEU A CA 1
ATOM 667 C C . LEU A 1 84 ? 3.392 0.710 -10.846 1.00 94.44 84 LEU A C 1
ATOM 669 O O . LEU A 1 84 ? 2.590 0.277 -11.690 1.00 94.44 84 LEU A O 1
ATOM 673 N N . VAL A 1 85 ? 3.978 1.905 -10.974 1.00 94.62 85 VAL A N 1
ATOM 674 C CA . VAL A 1 85 ? 3.724 2.828 -12.094 1.00 94.62 85 VAL A CA 1
ATOM 675 C C . VAL A 1 85 ? 4.850 2.862 -13.130 1.00 94.62 85 VAL A C 1
ATOM 677 O O . VAL A 1 85 ? 4.655 3.435 -14.202 1.00 94.62 85 VAL A O 1
ATOM 680 N N . VAL A 1 86 ? 5.979 2.191 -12.872 1.00 93.06 86 VAL A N 1
ATOM 681 C CA . VAL A 1 86 ? 7.145 2.147 -13.775 1.00 93.06 86 VAL A CA 1
ATOM 682 C C . VAL A 1 86 ? 6.807 1.443 -15.093 1.00 93.06 86 VAL A C 1
ATOM 684 O O . VAL A 1 86 ? 6.987 1.991 -16.182 1.00 93.06 86 VAL A O 1
ATOM 687 N N . SER A 1 87 ? 6.294 0.212 -15.021 1.00 91.06 87 SER A N 1
ATOM 688 C CA . SER A 1 87 ? 5.882 -0.565 -16.195 1.00 91.06 87 SER A CA 1
ATOM 689 C C . SER A 1 87 ? 4.896 -1.675 -15.824 1.00 91.06 87 SER A C 1
ATOM 691 O O . SER A 1 87 ? 4.716 -1.998 -14.652 1.00 91.06 87 SER A O 1
ATOM 693 N N . CYS A 1 88 ? 4.272 -2.307 -16.824 1.00 90.81 88 CYS A N 1
ATOM 694 C CA . CYS A 1 88 ? 3.386 -3.451 -16.588 1.00 90.81 88 CYS A CA 1
ATOM 695 C C . CYS A 1 88 ? 4.112 -4.653 -15.960 1.00 90.81 88 CYS A C 1
ATOM 697 O O . CYS A 1 88 ? 3.527 -5.350 -15.136 1.00 90.81 88 CYS A O 1
ATOM 699 N N . ARG A 1 89 ? 5.383 -4.886 -16.320 1.00 90.81 89 ARG A N 1
ATOM 700 C CA . ARG A 1 89 ? 6.180 -5.993 -15.774 1.00 90.81 89 ARG A CA 1
ATOM 701 C C . ARG A 1 89 ? 6.559 -5.738 -14.320 1.00 90.81 89 ARG A C 1
ATOM 703 O O . ARG A 1 89 ? 6.392 -6.621 -13.489 1.00 90.81 89 ARG A O 1
ATOM 710 N N . TRP A 1 90 ? 6.989 -4.514 -14.022 1.00 94.69 90 TRP A N 1
ATOM 711 C CA . TRP A 1 90 ? 7.305 -4.078 -12.663 1.00 94.69 90 TRP A CA 1
ATOM 712 C C . TRP A 1 90 ? 6.075 -4.128 -11.762 1.00 94.69 90 TRP A C 1
ATOM 714 O O . TRP A 1 90 ? 6.145 -4.681 -10.672 1.00 94.69 90 TRP A O 1
ATOM 724 N N . ARG A 1 91 ? 4.918 -3.671 -12.261 1.00 94.31 91 ARG A N 1
ATOM 725 C CA . ARG A 1 91 ? 3.640 -3.791 -11.551 1.00 94.31 91 ARG A CA 1
ATOM 726 C C . ARG A 1 91 ? 3.323 -5.232 -11.169 1.00 94.31 91 ARG A C 1
ATOM 728 O O . ARG A 1 91 ? 2.884 -5.466 -10.055 1.00 94.31 91 ARG A O 1
ATOM 735 N N . ARG A 1 92 ? 3.539 -6.194 -12.069 1.00 93.00 92 ARG A N 1
ATOM 736 C CA . ARG A 1 92 ? 3.233 -7.606 -11.799 1.00 93.00 92 ARG A CA 1
ATOM 737 C C . ARG A 1 92 ? 4.018 -8.152 -10.601 1.00 93.00 92 ARG A C 1
ATOM 739 O O . ARG A 1 92 ? 3.457 -8.928 -9.843 1.00 93.00 92 ARG A O 1
ATOM 746 N N . VAL A 1 93 ? 5.272 -7.731 -10.427 1.00 94.56 93 VAL A N 1
ATOM 747 C CA . VAL A 1 93 ? 6.104 -8.128 -9.277 1.00 94.56 93 VAL A CA 1
ATOM 748 C C . VAL A 1 93 ? 5.762 -7.292 -8.041 1.00 94.56 93 VAL A C 1
ATOM 750 O O . VAL A 1 93 ? 5.525 -7.836 -6.970 1.00 94.56 93 VAL A O 1
ATOM 753 N N . ALA A 1 94 ? 5.657 -5.971 -8.192 1.00 95.25 94 ALA A N 1
ATOM 754 C CA . ALA A 1 94 ? 5.382 -5.048 -7.093 1.00 95.25 94 ALA A CA 1
ATOM 755 C C . ALA A 1 94 ? 3.959 -5.176 -6.511 1.00 95.25 94 ALA A C 1
ATOM 757 O O . ALA A 1 94 ? 3.728 -4.741 -5.391 1.00 95.25 94 ALA A O 1
ATOM 758 N N . CYS A 1 95 ? 3.002 -5.774 -7.230 1.00 94.62 95 CYS A N 1
ATOM 759 C CA . CYS A 1 95 ? 1.675 -6.126 -6.706 1.00 94.62 95 CYS A CA 1
ATOM 760 C C . CYS A 1 95 ? 1.667 -7.412 -5.863 1.00 94.62 95 CYS A C 1
ATOM 762 O O . CYS A 1 95 ? 0.597 -7.793 -5.400 1.00 94.62 95 CYS A O 1
ATOM 764 N N . SER A 1 96 ? 2.801 -8.103 -5.700 1.00 94.69 96 SER A N 1
ATOM 765 C CA . SER A 1 96 ? 2.837 -9.391 -5.004 1.00 94.69 96 SER A CA 1
ATOM 766 C C . SER A 1 96 ? 2.357 -9.277 -3.559 1.00 94.69 96 SER A C 1
ATOM 768 O O . SER A 1 96 ? 2.869 -8.464 -2.784 1.00 94.69 96 SER A O 1
ATOM 770 N N . ASP A 1 97 ? 1.427 -10.152 -3.178 1.00 94.00 97 ASP A N 1
ATOM 771 C CA . ASP A 1 97 ? 0.889 -10.202 -1.820 1.00 94.00 97 ASP A CA 1
ATOM 772 C C . ASP A 1 97 ? 1.958 -10.536 -0.775 1.00 94.00 97 ASP A C 1
ATOM 774 O O . ASP A 1 97 ? 1.828 -10.106 0.367 1.00 94.00 97 ASP A O 1
ATOM 778 N N . SER A 1 98 ? 3.040 -11.229 -1.152 1.00 93.00 98 SER A N 1
ATOM 779 C CA . SER A 1 98 ? 4.169 -11.494 -0.253 1.00 93.00 98 SER A CA 1
ATOM 780 C C . SER A 1 98 ? 4.777 -10.199 0.296 1.00 93.00 98 SER A C 1
ATOM 782 O O . SER A 1 98 ? 4.905 -10.061 1.509 1.00 93.00 98 SER A O 1
ATOM 784 N N . ILE A 1 99 ? 5.042 -9.216 -0.573 1.00 95.25 99 ILE A N 1
ATOM 785 C CA . ILE A 1 99 ? 5.617 -7.915 -0.198 1.00 95.25 99 ILE A CA 1
ATOM 786 C C . ILE A 1 99 ? 4.624 -7.143 0.675 1.00 95.25 99 ILE A C 1
ATOM 788 O O . ILE A 1 99 ? 4.953 -6.678 1.765 1.00 95.25 99 ILE A O 1
ATOM 792 N N . TRP A 1 100 ? 3.376 -7.029 0.217 1.00 94.62 100 TRP A N 1
ATOM 793 C CA . TRP A 1 100 ? 2.367 -6.231 0.916 1.00 94.62 100 TRP A CA 1
ATOM 794 C C . TRP A 1 100 ? 1.895 -6.858 2.229 1.00 94.62 100 TRP A C 1
ATOM 796 O O . TRP A 1 100 ? 1.419 -6.133 3.099 1.00 94.62 100 TRP A O 1
ATOM 806 N N . SER A 1 101 ? 2.047 -8.173 2.409 1.00 91.81 101 SER A N 1
ATOM 807 C CA . SER A 1 101 ? 1.722 -8.846 3.669 1.00 91.81 101 SER A CA 1
ATOM 808 C C . SER A 1 101 ? 2.588 -8.356 4.829 1.00 91.81 101 SER A C 1
ATOM 810 O O . SER A 1 101 ? 2.060 -8.126 5.915 1.00 91.81 101 SER A O 1
ATOM 812 N N . GLU A 1 102 ? 3.883 -8.135 4.602 1.00 92.00 102 GLU A N 1
ATOM 813 C CA . GLU A 1 102 ? 4.791 -7.604 5.621 1.00 92.00 102 GLU A CA 1
ATOM 814 C C . GLU A 1 102 ? 4.505 -6.128 5.891 1.00 92.00 102 GLU A C 1
ATOM 816 O O . GLU A 1 102 ? 4.354 -5.730 7.044 1.00 92.00 102 GLU A O 1
ATOM 821 N N . LYS A 1 103 ? 4.291 -5.332 4.836 1.00 92.31 103 LYS A N 1
ATOM 822 C CA . LYS A 1 103 ? 3.966 -3.901 4.976 1.00 92.31 103 LYS A CA 1
ATOM 823 C C . LYS A 1 103 ? 2.643 -3.651 5.688 1.00 92.31 103 LYS A C 1
ATOM 825 O O . LYS A 1 103 ? 2.503 -2.658 6.394 1.00 92.31 103 LYS A O 1
ATOM 830 N N . ILE A 1 104 ? 1.669 -4.542 5.523 1.00 90.81 104 ILE A N 1
ATOM 831 C CA . ILE A 1 104 ? 0.427 -4.504 6.297 1.00 90.81 104 ILE A CA 1
ATOM 832 C C . ILE A 1 104 ? 0.688 -4.781 7.774 1.00 90.81 104 ILE A C 1
ATOM 834 O O . ILE A 1 104 ? 0.156 -4.058 8.609 1.00 90.81 104 ILE A O 1
ATOM 838 N N . LYS A 1 105 ? 1.484 -5.807 8.100 1.00 89.62 105 LYS A N 1
ATOM 839 C CA . LYS A 1 105 ? 1.806 -6.131 9.496 1.00 89.62 105 LYS A CA 1
ATOM 840 C C . LYS A 1 105 ? 2.469 -4.941 10.186 1.00 89.62 105 LYS A C 1
ATOM 842 O O . LYS A 1 105 ? 2.045 -4.580 11.275 1.00 89.62 105 LYS A O 1
ATOM 847 N N . GLU A 1 106 ? 3.431 -4.302 9.519 1.00 90.69 106 GLU A N 1
ATOM 848 C CA . GLU A 1 106 ? 4.061 -3.063 9.993 1.00 90.69 106 GLU A CA 1
ATOM 849 C C . GLU A 1 106 ? 3.023 -1.945 10.196 1.00 90.69 106 GLU A C 1
ATOM 851 O O . GLU A 1 106 ? 2.968 -1.339 11.259 1.00 90.69 106 GLU A O 1
ATOM 856 N N . LEU A 1 107 ? 2.150 -1.704 9.209 1.00 89.38 107 LEU A N 1
ATOM 857 C CA . LEU A 1 107 ? 1.126 -0.654 9.279 1.00 89.38 107 LEU A CA 1
ATOM 858 C C . LEU A 1 107 ? 0.097 -0.884 10.398 1.00 89.38 107 LEU A C 1
ATOM 860 O O . LEU A 1 107 ? -0.492 0.072 10.900 1.00 89.38 107 LEU A O 1
ATOM 864 N N . TRP A 1 108 ? -0.193 -2.142 10.720 1.00 89.06 108 TRP A N 1
ATOM 865 C CA . TRP A 1 108 ? -1.212 -2.531 11.692 1.00 89.06 108 TRP A CA 1
ATOM 866 C C . TRP A 1 108 ? -0.667 -2.715 13.108 1.00 89.06 108 TRP A C 1
ATOM 868 O O . TRP A 1 108 ? -1.468 -2.702 14.037 1.00 89.06 108 TRP A O 1
ATOM 878 N N . ALA A 1 109 ? 0.651 -2.843 13.287 1.00 87.50 109 ALA A N 1
ATOM 879 C CA . ALA A 1 109 ? 1.272 -3.062 14.594 1.00 87.50 109 ALA A CA 1
ATOM 880 C C . ALA A 1 109 ? 0.915 -1.971 15.619 1.00 87.50 109 ALA A C 1
ATOM 882 O O . ALA A 1 109 ? 0.617 -2.284 16.768 1.00 87.50 109 ALA A O 1
ATOM 883 N N . ASP A 1 110 ? 0.861 -0.711 15.182 1.00 80.50 110 ASP A N 1
ATOM 884 C CA . ASP A 1 110 ? 0.576 0.440 16.050 1.00 80.50 110 ASP A CA 1
ATOM 885 C C . ASP A 1 110 ? -0.900 0.873 16.029 1.00 80.50 110 ASP A C 1
ATOM 887 O O . ASP A 1 110 ? -1.271 1.912 16.584 1.00 80.50 110 ASP A O 1
ATOM 891 N N . LYS A 1 111 ? -1.777 0.112 15.362 1.00 80.38 111 LYS A N 1
ATOM 892 C CA . LYS A 1 111 ? -3.197 0.459 15.272 1.00 80.38 111 LYS A CA 1
ATOM 893 C C . LYS A 1 111 ? -3.976 -0.159 16.425 1.00 80.38 111 LYS A C 1
ATOM 895 O O . LYS A 1 111 ? -4.093 -1.372 16.532 1.00 80.38 111 LYS A O 1
ATOM 900 N N . ALA A 1 112 ? -4.607 0.699 17.225 1.00 71.56 112 ALA A N 1
ATOM 901 C CA . ALA A 1 112 ? -5.526 0.273 18.282 1.00 71.56 112 ALA A CA 1
ATOM 902 C C . ALA A 1 112 ? -6.792 -0.419 17.740 1.00 71.56 112 ALA A C 1
ATOM 904 O O . ALA A 1 112 ? -7.421 -1.193 18.452 1.00 71.56 112 ALA A O 1
ATOM 905 N N . HIS A 1 113 ? -7.173 -0.135 16.491 1.00 73.06 113 HIS A N 1
ATOM 906 C CA . HIS A 1 113 ? -8.328 -0.746 15.839 1.00 73.06 113 HIS A CA 1
ATOM 907 C C . HIS A 1 113 ? -8.015 -1.086 14.380 1.00 73.06 113 HIS A C 1
ATOM 909 O O . HIS A 1 113 ? -7.360 -0.315 13.670 1.00 73.06 113 HIS A O 1
ATOM 915 N N . LEU A 1 114 ? -8.504 -2.246 13.936 1.00 74.56 114 LEU A N 1
ATOM 916 C CA . LEU A 1 114 ? -8.425 -2.690 12.550 1.00 74.56 114 LEU A CA 1
ATOM 917 C C . LEU A 1 114 ? -9.843 -2.882 11.998 1.00 74.56 114 LEU A C 1
ATOM 919 O O . LEU A 1 114 ? -10.581 -3.724 12.512 1.00 74.56 114 LEU A O 1
ATOM 923 N N . PRO A 1 115 ? -10.232 -2.135 10.954 1.00 69.56 115 PRO A N 1
ATOM 924 C CA . PRO A 1 115 ? -11.570 -2.225 10.375 1.00 69.56 115 PRO A CA 1
ATOM 925 C C . PRO A 1 115 ? -11.836 -3.609 9.765 1.00 69.56 115 PRO A C 1
ATOM 927 O O . PRO A 1 115 ? -10.918 -4.277 9.291 1.00 69.56 115 PRO A O 1
ATOM 930 N N . ARG A 1 116 ? -13.106 -4.038 9.713 1.00 73.12 116 ARG A N 1
ATOM 931 C CA . ARG A 1 116 ? -13.499 -5.400 9.285 1.00 73.12 116 ARG A CA 1
ATOM 932 C C . ARG A 1 116 ? -12.966 -5.830 7.925 1.00 73.12 116 ARG A C 1
ATOM 934 O O . ARG A 1 116 ? -12.695 -7.010 7.739 1.00 73.12 116 ARG A O 1
ATOM 941 N N . PHE A 1 117 ? -12.771 -4.906 6.983 1.00 74.50 117 PHE A N 1
ATOM 942 C CA . PHE A 1 117 ? -12.195 -5.253 5.680 1.00 74.50 117 PHE A CA 1
ATOM 943 C C . PHE A 1 117 ? -10.785 -5.857 5.804 1.00 74.50 117 PHE A C 1
ATOM 945 O O . PHE A 1 117 ? -10.378 -6.617 4.936 1.00 74.50 117 PHE A O 1
ATOM 952 N N . ALA A 1 118 ? -10.051 -5.583 6.886 1.00 69.69 118 ALA A N 1
ATOM 953 C CA . ALA A 1 118 ? -8.777 -6.233 7.193 1.00 69.69 118 ALA A CA 1
ATOM 954 C C . ALA A 1 118 ? -8.919 -7.746 7.453 1.00 69.69 118 ALA A C 1
ATOM 956 O O . ALA A 1 118 ? -7.970 -8.496 7.228 1.00 69.69 118 ALA A O 1
ATOM 957 N N . GLN A 1 119 ? -10.096 -8.180 7.917 1.00 69.69 119 GLN A N 1
ATOM 958 C CA . GLN A 1 119 ? -10.416 -9.557 8.305 1.00 69.69 119 GLN A CA 1
ATOM 959 C C . GLN A 1 119 ? -11.121 -10.344 7.188 1.00 69.69 119 GLN A C 1
ATOM 961 O O . GLN A 1 119 ? -11.293 -11.553 7.308 1.00 69.69 119 GLN A O 1
ATOM 966 N N . VAL A 1 120 ? -11.532 -9.683 6.100 1.00 75.69 120 VAL A N 1
ATOM 967 C CA . VAL A 1 120 ? -12.205 -10.345 4.975 1.00 75.69 120 VAL A CA 1
ATOM 968 C C . VAL A 1 120 ? -11.198 -11.187 4.191 1.00 75.69 120 VAL A C 1
ATOM 970 O O . VAL A 1 120 ? -10.251 -10.667 3.594 1.00 75.69 120 VAL A O 1
ATOM 973 N N . GLU A 1 121 ? -11.425 -12.500 4.161 1.00 74.12 121 GLU A N 1
ATOM 974 C CA . GLU A 1 121 ? -10.663 -13.423 3.322 1.00 74.12 121 GLU A CA 1
ATOM 975 C C . GLU A 1 121 ? -10.905 -13.129 1.831 1.00 74.12 121 GLU A C 1
ATOM 977 O O . GLU A 1 121 ? -12.034 -12.919 1.390 1.00 74.12 121 GLU A O 1
ATOM 982 N N . GLY A 1 122 ? -9.828 -13.095 1.040 1.00 82.62 122 GLY A N 1
ATOM 983 C CA . GLY A 1 122 ? -9.889 -12.904 -0.417 1.00 82.62 122 GLY A CA 1
ATOM 984 C C . GLY A 1 122 ? -9.544 -11.501 -0.926 1.00 82.62 122 GLY A C 1
ATOM 985 O O . GLY A 1 122 ? -9.431 -11.309 -2.137 1.00 82.62 122 GLY A O 1
ATOM 986 N N . LEU A 1 123 ? -9.311 -10.522 -0.046 1.00 85.94 123 LEU A N 1
ATOM 987 C CA . LEU A 1 123 ? -8.755 -9.234 -0.469 1.00 85.94 12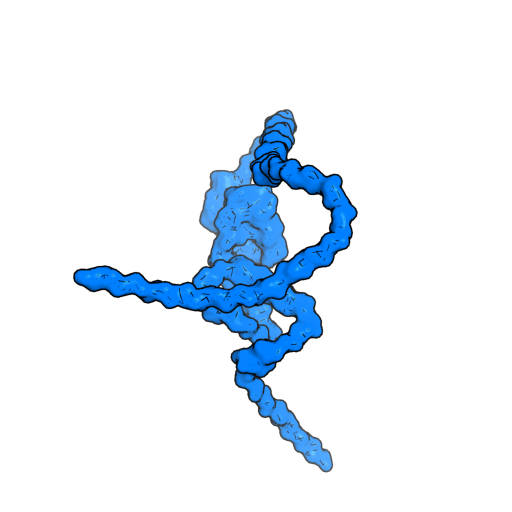3 LEU A CA 1
ATOM 988 C C . LEU A 1 123 ? -7.249 -9.338 -0.721 1.00 85.94 123 LEU A C 1
ATOM 990 O O . LEU A 1 123 ? -6.501 -9.856 0.113 1.00 85.94 123 LEU A O 1
ATOM 994 N N . SER A 1 124 ? -6.796 -8.775 -1.848 1.00 91.12 124 SER A N 1
ATOM 995 C CA . SER A 1 124 ? -5.360 -8.629 -2.101 1.00 91.12 124 SER A CA 1
ATOM 996 C C . SER A 1 124 ? -4.722 -7.779 -1.003 1.00 91.12 124 SER A C 1
ATOM 998 O O . SER A 1 124 ? -5.324 -6.821 -0.498 1.00 91.12 124 SER A O 1
ATOM 1000 N N . LYS A 1 125 ? -3.483 -8.100 -0.638 1.00 91.69 125 LYS A N 1
ATOM 1001 C CA . LYS A 1 125 ? -2.753 -7.382 0.411 1.00 91.69 125 LYS A CA 1
ATOM 1002 C C . LYS A 1 125 ? -2.473 -5.942 -0.012 1.00 91.69 125 LYS A C 1
ATOM 1004 O O . LYS A 1 125 ? -2.598 -5.030 0.794 1.00 91.69 125 LYS A O 1
ATOM 1009 N N . LEU A 1 126 ? -2.233 -5.683 -1.295 1.00 92.81 126 LEU A N 1
ATOM 1010 C CA . LEU A 1 126 ? -2.146 -4.309 -1.797 1.00 92.81 126 LEU A CA 1
ATOM 1011 C C . LEU A 1 126 ? -3.46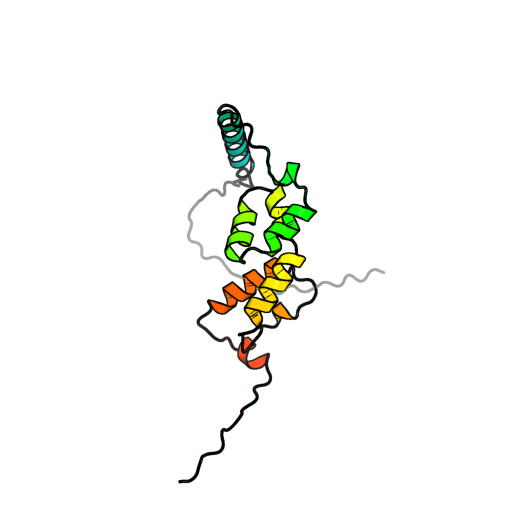0 -3.523 -1.594 1.00 92.81 126 LEU A C 1
ATOM 1013 O O . LEU A 1 126 ? -3.436 -2.360 -1.177 1.00 92.81 126 LEU A O 1
ATOM 1017 N N . SER A 1 127 ? -4.612 -4.141 -1.875 1.00 91.44 127 SER A N 1
ATOM 1018 C CA . SER A 1 127 ? -5.924 -3.513 -1.665 1.00 91.44 127 SER A CA 1
ATOM 1019 C C . SER A 1 127 ? -6.171 -3.230 -0.187 1.00 91.44 127 SER A C 1
ATOM 1021 O O . SER A 1 127 ? -6.542 -2.111 0.158 1.00 91.44 127 SER A O 1
ATOM 1023 N N . ALA A 1 128 ? -5.910 -4.204 0.687 1.00 91.25 128 ALA A N 1
ATOM 1024 C CA . ALA A 1 128 ? -6.062 -4.041 2.130 1.00 91.25 128 ALA A CA 1
ATOM 1025 C C . ALA A 1 128 ? -5.147 -2.935 2.689 1.00 91.25 128 ALA A C 1
ATOM 1027 O O . ALA A 1 128 ? -5.589 -2.135 3.517 1.00 91.25 128 ALA A O 1
ATOM 1028 N N . TYR A 1 129 ? -3.912 -2.819 2.187 1.00 91.31 129 TYR A N 1
ATOM 1029 C CA . TYR A 1 129 ? -3.003 -1.725 2.535 1.00 91.31 129 TYR A CA 1
ATOM 1030 C C . TYR A 1 129 ? -3.578 -0.373 2.100 1.00 91.31 129 TYR A C 1
ATOM 1032 O O . TYR A 1 129 ? -3.678 0.558 2.896 1.00 91.31 129 TYR A O 1
ATOM 1040 N N . THR A 1 130 ? -4.022 -0.273 0.845 1.00 91.38 130 THR A N 1
ATOM 1041 C CA . THR A 1 130 ? -4.582 0.968 0.287 1.00 91.38 130 THR A CA 1
ATOM 1042 C C . THR A 1 130 ? -5.815 1.428 1.064 1.00 91.38 130 THR A C 1
ATOM 1044 O O . THR A 1 130 ? -5.903 2.598 1.437 1.00 91.38 130 THR A O 1
ATOM 1047 N N . LEU A 1 131 ? -6.734 0.506 1.362 1.00 90.06 131 LEU A N 1
ATOM 1048 C CA . LEU A 1 131 ? -7.918 0.780 2.173 1.00 90.06 131 LEU A CA 1
ATOM 1049 C C . LEU A 1 131 ? -7.535 1.212 3.591 1.00 90.06 131 LEU A C 1
ATOM 1051 O O . LEU A 1 131 ? -8.092 2.176 4.095 1.00 90.06 131 LEU A O 1
ATOM 1055 N N . SER A 1 132 ? -6.525 0.584 4.201 1.00 88.56 132 SER A N 1
ATOM 1056 C CA . SER A 1 132 ? -6.035 0.957 5.537 1.00 88.56 132 SER A CA 1
ATOM 1057 C C . SER A 1 132 ? -5.461 2.376 5.599 1.00 88.56 132 SER A C 1
ATOM 1059 O O . SER A 1 132 ? -5.572 3.037 6.634 1.00 88.56 132 SER A O 1
ATOM 1061 N N . ILE A 1 133 ? -4.827 2.843 4.518 1.00 89.75 133 ILE A N 1
ATOM 1062 C CA . ILE A 1 133 ? -4.322 4.218 4.400 1.00 89.75 133 ILE A CA 1
ATOM 1063 C C . ILE A 1 133 ? -5.469 5.205 4.161 1.00 89.75 133 ILE A C 1
ATOM 1065 O O . ILE A 1 133 ? -5.451 6.305 4.707 1.00 89.75 133 ILE A O 1
ATOM 1069 N N . GLN A 1 134 ? -6.456 4.841 3.339 1.00 89.00 134 GLN A N 1
ATOM 1070 C CA . GLN A 1 134 ? -7.640 5.675 3.106 1.00 89.00 134 GLN A CA 1
ATOM 1071 C C . GLN A 1 134 ? -8.482 5.826 4.373 1.00 89.00 134 GLN A C 1
ATOM 1073 O O . GLN A 1 134 ? -8.915 6.932 4.690 1.00 89.00 134 GLN A O 1
ATOM 1078 N N . ASP A 1 135 ? -8.652 4.736 5.111 1.00 85.44 135 ASP A N 1
ATOM 1079 C CA . ASP A 1 135 ? -9.359 4.706 6.382 1.00 85.44 135 ASP A CA 1
ATOM 1080 C C . ASP A 1 135 ? -8.668 5.583 7.432 1.00 85.44 135 ASP A C 1
ATOM 1082 O O . ASP A 1 135 ? -9.297 6.460 8.013 1.00 85.44 135 ASP A O 1
ATOM 1086 N N . GLY A 1 136 ? -7.338 5.489 7.557 1.00 85.62 136 GLY A N 1
ATOM 1087 C CA . GLY A 1 136 ? -6.567 6.347 8.466 1.00 85.62 136 GLY A CA 1
ATOM 1088 C C . GLY A 1 136 ? -6.607 7.848 8.136 1.00 85.62 136 GLY A C 1
ATOM 1089 O O . GLY A 1 136 ? -6.241 8.665 8.974 1.00 85.62 136 GLY A O 1
ATOM 1090 N N . LYS A 1 137 ? -7.045 8.234 6.931 1.00 87.88 137 LYS A N 1
ATOM 1091 C CA . LYS A 1 137 ? -7.245 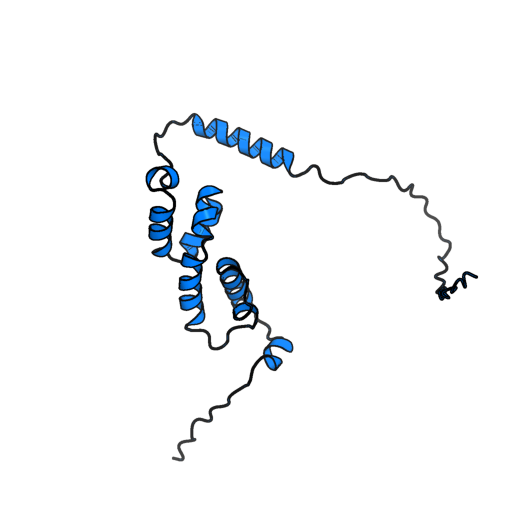9.643 6.544 1.00 87.88 137 LYS A CA 1
ATOM 1092 C C . LYS A 1 137 ? -8.648 10.157 6.862 1.00 87.88 137 LYS A C 1
ATOM 1094 O O . LYS A 1 137 ? -8.903 11.351 6.687 1.00 87.88 137 LYS A O 1
ATOM 1099 N N . ARG A 1 138 ? -9.574 9.291 7.280 1.00 86.06 138 ARG A N 1
ATOM 1100 C CA . ARG A 1 138 ? -10.911 9.722 7.688 1.00 86.06 138 ARG A CA 1
ATOM 1101 C C . ARG A 1 138 ? -10.833 10.496 8.999 1.00 86.06 138 ARG A C 1
ATOM 1103 O O . ARG A 1 138 ? -10.131 10.122 9.926 1.00 86.06 138 ARG A O 1
ATOM 1110 N N . SER A 1 139 ? -11.618 11.566 9.074 1.00 84.50 139 SER A N 1
ATOM 1111 C CA . SER A 1 139 ? -11.776 12.398 10.273 1.00 84.50 139 SER A CA 1
ATOM 1112 C C . SER A 1 139 ? -13.109 12.180 10.994 1.00 84.50 139 SER A C 1
ATOM 1114 O O . SER A 1 139 ? -13.366 12.805 12.018 1.00 84.50 139 SER A O 1
ATOM 1116 N N . ARG A 1 140 ? -13.984 11.325 10.450 1.00 84.06 140 ARG A N 1
ATOM 1117 C CA . ARG A 1 140 ? -15.322 11.054 10.984 1.00 84.06 140 ARG A CA 1
ATOM 1118 C C . ARG A 1 140 ? -15.442 9.584 11.357 1.00 84.06 140 ARG A C 1
ATOM 1120 O O . ARG A 1 140 ? -15.119 8.720 10.543 1.00 84.06 140 ARG A O 1
ATOM 1127 N N . ILE A 1 141 ? -15.946 9.340 12.560 1.00 80.88 141 ILE A N 1
ATOM 1128 C CA . ILE A 1 141 ? -16.355 8.020 13.038 1.00 80.88 141 ILE A CA 1
ATOM 1129 C C . ILE A 1 141 ? -17.818 7.835 12.632 1.00 80.88 141 ILE A C 1
ATOM 1131 O O . ILE A 1 141 ? -18.642 8.721 12.875 1.00 80.88 141 ILE A O 1
ATOM 1135 N N . LEU A 1 142 ? -18.129 6.729 11.965 1.00 82.00 142 LEU A N 1
ATOM 1136 C CA . LEU A 1 142 ? -19.489 6.373 11.583 1.00 82.00 142 LEU A CA 1
ATOM 1137 C C . LEU A 1 142 ? -20.141 5.472 12.636 1.00 82.00 142 LEU A C 1
ATOM 1139 O O . LEU A 1 142 ? -19.493 4.928 13.529 1.00 82.00 142 LEU A O 1
ATOM 1143 N N . LYS A 1 143 ? -21.458 5.313 12.525 1.00 83.94 143 LYS A N 1
ATOM 1144 C CA . LYS A 1 143 ? -22.249 4.481 13.435 1.00 83.94 143 LYS A CA 1
ATOM 1145 C C . LYS A 1 143 ? -21.836 3.012 13.356 1.00 83.94 143 LYS A C 1
ATOM 1147 O O . LYS A 1 143 ? -21.800 2.330 14.374 1.00 83.94 143 LYS A O 1
ATOM 1152 N N . GLU A 1 144 ? -21.505 2.552 12.154 1.00 81.25 144 GLU A N 1
ATOM 1153 C CA . GLU A 1 144 ? -21.060 1.186 11.886 1.00 81.25 144 GLU A CA 1
ATOM 1154 C C . GLU A 1 144 ? -19.728 0.896 12.594 1.00 81.25 144 GLU A C 1
ATOM 1156 O O . GLU A 1 144 ? -19.571 -0.175 13.171 1.00 81.25 144 GLU A O 1
ATOM 1161 N N . ASP A 1 145 ? -18.824 1.881 12.658 1.00 77.69 145 ASP A N 1
ATOM 1162 C CA . ASP A 1 145 ? -17.527 1.758 13.339 1.00 77.69 145 ASP A CA 1
ATOM 1163 C C . ASP A 1 145 ? -17.699 1.549 14.856 1.00 77.69 145 ASP A C 1
ATOM 1165 O O . ASP A 1 145 ? -16.945 0.810 15.485 1.00 77.69 145 ASP A O 1
ATOM 1169 N N . LEU A 1 146 ? -18.716 2.185 15.453 1.00 77.25 146 LEU A N 1
ATOM 1170 C CA . LEU A 1 146 ? -19.027 2.050 16.881 1.00 77.25 146 LEU A CA 1
ATOM 1171 C C . LEU A 1 146 ? -19.661 0.697 17.219 1.00 77.25 146 LEU A C 1
ATOM 1173 O O . LEU A 1 146 ? -19.493 0.206 18.333 1.00 77.25 146 LEU A O 1
ATOM 1177 N N . TRP A 1 147 ? -20.424 0.135 16.284 1.00 75.88 147 TRP A N 1
ATOM 1178 C CA . TRP A 1 147 ? -21.194 -1.098 16.465 1.00 75.88 147 TRP A CA 1
ATOM 1179 C C . TRP A 1 147 ? -20.412 -2.362 16.126 1.00 75.88 147 TRP A C 1
ATOM 1181 O O . TRP A 1 147 ? -20.778 -3.450 16.566 1.00 75.88 147 TRP A O 1
ATOM 1191 N N . ASP A 1 148 ? -19.337 -2.229 15.356 1.00 70.69 148 ASP A N 1
ATOM 1192 C CA . ASP A 1 148 ? -18.558 -3.367 14.890 1.00 70.69 148 ASP A CA 1
ATOM 1193 C C . ASP A 1 148 ? -17.610 -3.946 15.944 1.00 70.69 148 ASP A C 1
ATOM 1195 O O . ASP A 1 148 ? -17.049 -5.024 15.712 1.00 70.69 148 ASP A O 1
ATOM 1199 N N . HIS A 1 149 ? -17.406 -3.268 17.079 1.00 68.75 149 HIS A N 1
ATOM 1200 C CA . HIS A 1 149 ? -16.376 -3.611 18.063 1.00 68.75 149 HIS A CA 1
ATOM 1201 C C . HIS A 1 149 ? -16.916 -3.700 19.498 1.00 68.75 149 HIS A C 1
ATOM 1203 O O . HIS A 1 149 ? -17.811 -2.958 19.904 1.00 68.75 149 HIS A O 1
ATOM 1209 N N . VAL A 1 150 ? -16.333 -4.618 20.277 1.00 70.94 150 VAL A N 1
ATOM 1210 C CA . VAL A 1 150 ? -16.539 -4.718 21.727 1.00 70.94 150 VAL A CA 1
ATOM 1211 C C . VAL A 1 150 ? -15.603 -3.714 22.391 1.00 70.94 150 VAL A C 1
ATOM 1213 O O . VAL A 1 150 ? -14.385 -3.834 22.295 1.00 70.94 150 VAL A O 1
ATOM 1216 N N . TRP A 1 151 ? -16.173 -2.693 23.021 1.00 72.62 151 TRP A N 1
ATOM 1217 C CA . TRP A 1 151 ? -15.409 -1.666 23.721 1.00 72.62 151 TRP A CA 1
ATOM 1218 C C . TRP A 1 151 ? -15.032 -2.166 25.118 1.00 72.62 151 TRP A C 1
ATOM 1220 O O . TRP A 1 151 ? -15.907 -2.353 25.962 1.00 72.62 151 TRP A O 1
ATOM 1230 N N . GLU A 1 152 ? -13.739 -2.363 25.374 1.00 70.56 152 GLU A N 1
ATOM 1231 C CA . GLU A 1 152 ? -13.224 -2.701 26.705 1.00 70.56 152 GLU A CA 1
ATOM 1232 C C . GLU A 1 152 ? -12.737 -1.434 27.416 1.00 70.56 152 GLU A C 1
ATOM 1234 O O . GLU A 1 152 ? -11.905 -0.683 26.902 1.00 70.56 152 GLU A O 1
ATOM 1239 N N . PHE A 1 153 ? -13.285 -1.167 28.603 1.00 73.62 153 PHE A N 1
ATOM 1240 C CA . PHE A 1 153 ? -12.963 0.024 29.383 1.00 73.62 153 PHE A CA 1
ATOM 1241 C C . PHE A 1 153 ? -12.039 -0.348 30.544 1.00 73.62 153 PHE A C 1
ATOM 1243 O O . PHE A 1 153 ? -12.453 -1.009 31.494 1.00 73.62 153 PHE A O 1
ATOM 1250 N N . HIS A 1 154 ? -10.784 0.098 30.488 1.00 69.06 154 HIS A N 1
ATOM 1251 C CA . HIS A 1 154 ? -9.832 -0.084 31.582 1.00 69.06 154 HIS A CA 1
ATOM 1252 C C . HIS A 1 154 ? -9.788 1.174 32.453 1.00 69.06 154 HIS A C 1
ATOM 1254 O O . HIS A 1 154 ? -9.188 2.184 32.079 1.00 69.06 154 HIS A O 1
ATOM 1260 N N . PHE A 1 155 ? -10.398 1.114 33.638 1.00 77.94 155 PHE A N 1
ATOM 1261 C CA . PHE A 1 155 ? -10.195 2.141 34.657 1.00 77.94 155 PHE A CA 1
ATOM 1262 C C . PHE A 1 155 ? -8.797 1.994 35.259 1.00 77.94 155 PHE A C 1
ATOM 1264 O O . PHE A 1 155 ? -8.423 0.924 35.736 1.00 77.94 155 PHE A O 1
ATOM 1271 N N . LYS A 1 156 ? -8.018 3.079 35.258 1.00 77.62 156 LYS A N 1
ATOM 1272 C CA . LYS A 1 156 ? -6.814 3.162 36.089 1.00 77.62 156 LYS A CA 1
ATOM 1273 C C . LYS A 1 156 ? -7.267 3.488 37.506 1.00 77.62 156 LYS A C 1
ATOM 1275 O O . LYS A 1 156 ? -7.964 4.480 37.703 1.00 77.62 156 LYS A O 1
ATOM 1280 N N . GLU A 1 157 ? -6.904 2.633 38.456 1.00 77.25 157 GLU A N 1
ATOM 1281 C CA . GLU A 1 157 ? -7.219 2.806 39.872 1.00 77.25 157 GLU A CA 1
ATOM 1282 C C . GLU A 1 157 ? -6.802 4.211 40.328 1.00 77.25 157 GLU A C 1
ATOM 1284 O O . GLU A 1 157 ? -5.654 4.631 40.145 1.00 77.25 157 GLU A O 1
ATOM 1289 N N . ALA A 1 158 ? -7.767 4.972 40.847 1.00 69.00 158 ALA A N 1
ATOM 1290 C CA . ALA A 1 158 ? -7.509 6.300 41.369 1.00 69.00 158 ALA A CA 1
ATOM 1291 C C . ALA A 1 158 ? -6.623 6.142 42.604 1.00 69.00 158 ALA A C 1
ATOM 1293 O O . ALA A 1 158 ? -7.054 5.591 43.615 1.00 69.00 158 ALA A O 1
ATOM 1294 N N . ARG A 1 159 ? -5.374 6.609 42.519 1.00 66.44 159 ARG A N 1
ATOM 1295 C CA . ARG A 1 159 ? -4.524 6.721 43.703 1.00 66.44 159 ARG A CA 1
ATOM 1296 C C . ARG A 1 159 ? -5.178 7.733 44.636 1.00 66.44 159 ARG A C 1
ATOM 1298 O O . ARG A 1 159 ? -5.153 8.931 44.366 1.00 66.44 159 ARG A O 1
ATOM 1305 N N . VAL A 1 160 ? -5.810 7.222 45.686 1.00 69.00 160 VAL A N 1
ATOM 1306 C CA . VAL A 1 160 ? -6.252 8.015 46.829 1.00 69.00 160 VAL A CA 1
ATOM 1307 C C . VAL A 1 160 ? -4.976 8.496 47.521 1.00 69.00 160 VAL A C 1
ATOM 1309 O O . VAL A 1 160 ? -4.159 7.670 47.929 1.00 69.00 160 VAL A O 1
ATOM 1312 N N . PHE A 1 161 ? -4.765 9.812 47.526 1.00 58.06 161 PHE A N 1
ATOM 1313 C CA . PHE A 1 161 ? -3.693 10.470 48.276 1.00 58.06 161 PHE A CA 1
ATOM 1314 C C . PHE A 1 161 ? -4.123 10.695 49.722 1.00 58.06 161 PHE A C 1
ATOM 1316 O O . PHE A 1 161 ? -5.317 11.017 49.925 1.00 58.06 161 PHE A O 1
#

InterPro domains:
  IPR001810 F-box domain [PF12937] (66-101)
  IPR036047 F-box-like domain superfamily [SSF81383] (66-155)

Mean predicted aligned error: 16.98 Å

Secondary structure (DSSP, 8-state):
-----PPPP-----PPP----------------SHHHHHHHHHHHHHHHTTS------HHHHSHHHHHHHHHHTS-HHHHHHHTTT-HHHHHHHT-HHHHHHHHHHHHHT-S---GGGT-TT--HHHHHHHHHHHHT-----HHHHHSS-----PPP----

Nearest PDB structures (foldseek):
  7t1z-assembly1_B  TM=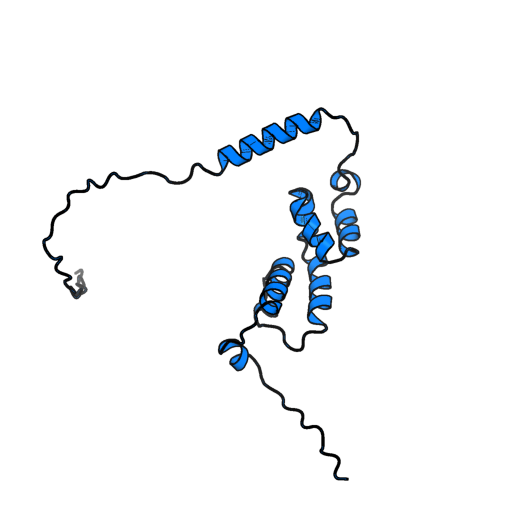7.097E-01  e=6.068E-02  Homo sapiens
  5vzt-assembly2_D  TM=7.624E-01  e=8.122E-02  Homo sapiens
  7t1y-assembly1_B  TM=6.663E-01  e=6.068E-02  Homo sapiens
  6ttu-assembly1_T  TM=6.233E-01  e=3.387E-02  Homo sapiens
  6wnx-assembly2_D  TM=6.062E-01  e=9.675E-02  Homo sapiens